Protein AF-A0A7J6VT17-F1 (afdb_monomer)

pLDDT: mean 93.06, std 7.63, range [43.72, 98.69]

Foldseek 3Di:
DCVPPVDDDDLVNLLVVLLVCLLVVVLVVSVVSCVVDPDHHDLSSLVSSLVSCLVNLVLVSNVVSLVVNCVRPVLDLVSLVSNLSSCVSVVVNVVSVVSVVSCVVVVRDDAFDKDWDADPNDIDIDTVVDQPGPCSVVVVVVVVVVVVVCVVVPDDDDPDD

InterPro domains:
  IPR002885 Pentatricopeptide repeat [PF12854] (6-37)
  IPR011990 Tetratricopeptide-like helical domain superfamily [G3DSA:1.25.40.10] (1-138)
  IPR046848 E motif [PF20431] (56-118)
  IPR046960 Pentatricopeptide repeat-containing protein At4g14850-like, plant [PTHR47926] (1-140)

Sequence (161 aa):
MRSEYGISPDVEHYACLVDNLARAGWLNEAYTLIKSMPMQPDDCVWVALLSGCQIHGNVPLAEVAARHLVELKPQHSGYHVLLSNIYTDASRQKDAAHVRTVMKDMGVKKFPGYSWIEVNGEFHTFLTADKTHEQRQVIYFTLDGLTKRLLTEGYAPSLAS

Radius of gyration: 20.3 Å; Cα contacts (8 Å, |Δi|>4): 165; chains: 1; bounding box: 48×39×48 Å

Structure (mmCIF, N/CA/C/O backbone):
data_AF-A0A7J6VT17-F1
#
_entry.id   AF-A0A7J6VT17-F1
#
loop_
_atom_site.group_PDB
_atom_site.id
_atom_site.type_symbol
_atom_site.label_atom_id
_atom_site.label_alt_id
_atom_site.label_comp_id
_atom_site.label_asym_id
_atom_site.label_entity_id
_atom_site.label_seq_id
_atom_site.pdbx_PDB_ins_code
_atom_site.Cartn_x
_atom_site.Cartn_y
_atom_site.Cartn_z
_atom_site.occupancy
_atom_site.B_iso_or_equiv
_atom_site.auth_seq_id
_atom_site.auth_comp_id
_atom_site.auth_asym_id
_atom_site.auth_atom_id
_atom_site.pdbx_PDB_model_num
ATOM 1 N N . MET A 1 1 ? -25.265 10.544 4.283 1.00 65.69 1 MET A N 1
ATOM 2 C CA . MET A 1 1 ? -25.561 9.182 3.763 1.00 65.69 1 MET A CA 1
ATOM 3 C C . MET A 1 1 ? -26.819 8.577 4.368 1.00 65.69 1 MET A C 1
ATOM 5 O O . MET A 1 1 ? -27.828 8.572 3.679 1.00 65.69 1 MET A O 1
ATOM 9 N N . ARG A 1 2 ? -26.829 8.142 5.635 1.00 82.19 2 ARG A N 1
ATOM 10 C CA . ARG A 1 2 ? -28.005 7.453 6.201 1.00 82.19 2 ARG A CA 1
ATOM 11 C C . ARG A 1 2 ? -29.202 8.366 6.480 1.00 82.19 2 ARG A C 1
ATOM 13 O O . ARG A 1 2 ? -30.318 8.022 6.123 1.00 82.19 2 ARG A O 1
ATOM 20 N N . SER A 1 3 ? -28.970 9.526 7.091 1.00 79.94 3 SER A N 1
ATOM 21 C CA . SER A 1 3 ? -30.024 10.496 7.432 1.00 79.94 3 SER A CA 1
ATOM 22 C C . SER A 1 3 ? -30.566 11.259 6.223 1.00 79.94 3 SER A C 1
ATOM 24 O O . SER A 1 3 ? -31.741 11.594 6.191 1.00 79.94 3 SER A O 1
ATOM 26 N N . GLU A 1 4 ? -29.705 11.538 5.246 1.00 85.69 4 GLU A N 1
ATOM 27 C CA . GLU A 1 4 ? -30.012 12.430 4.120 1.00 85.69 4 GLU A CA 1
ATOM 28 C C . GLU A 1 4 ? -30.415 11.674 2.844 1.00 85.69 4 GLU A C 1
ATOM 30 O O . GLU A 1 4 ? -31.309 12.110 2.131 1.00 85.69 4 GLU A O 1
ATOM 35 N N . TYR A 1 5 ? -29.805 10.511 2.584 1.00 86.94 5 TYR A N 1
ATOM 36 C CA . TYR A 1 5 ? -30.043 9.717 1.369 1.00 86.94 5 TYR A CA 1
ATOM 37 C C . TYR A 1 5 ? -30.658 8.339 1.659 1.00 86.94 5 TYR A C 1
ATOM 39 O O . TYR A 1 5 ? -30.909 7.578 0.733 1.00 86.94 5 TYR A O 1
ATOM 47 N N . GLY A 1 6 ? -30.863 7.970 2.931 1.00 88.69 6 GLY A N 1
ATOM 48 C CA . GLY A 1 6 ? -31.357 6.640 3.316 1.00 88.69 6 GLY A CA 1
ATOM 49 C C . GLY A 1 6 ? -30.363 5.492 3.082 1.00 88.69 6 GLY A C 1
ATOM 50 O O . GLY A 1 6 ? -30.700 4.335 3.322 1.00 88.69 6 GLY A O 1
ATOM 51 N N . ILE A 1 7 ? -29.134 5.791 2.646 1.00 87.31 7 ILE A N 1
ATOM 52 C CA . ILE A 1 7 ? -28.109 4.793 2.320 1.00 87.31 7 ILE A CA 1
ATOM 53 C C . ILE A 1 7 ? -27.300 4.484 3.578 1.00 87.31 7 ILE A C 1
ATOM 55 O O . ILE A 1 7 ? -26.673 5.373 4.164 1.00 87.31 7 ILE A O 1
ATOM 59 N N . SER A 1 8 ? -27.315 3.220 3.996 1.00 90.69 8 SER A N 1
ATOM 60 C CA . SER A 1 8 ? -26.445 2.743 5.073 1.00 90.69 8 SER A CA 1
ATOM 61 C C . SER A 1 8 ? -25.054 2.470 4.493 1.00 90.69 8 SER A C 1
ATOM 63 O O . SER A 1 8 ? -24.976 1.681 3.555 1.00 90.69 8 SER A O 1
ATOM 65 N N . PRO A 1 9 ? -23.984 3.111 5.001 1.00 92.88 9 PRO A N 1
ATOM 66 C CA . PRO A 1 9 ? -22.634 2.865 4.503 1.00 92.88 9 PRO A CA 1
ATOM 67 C C . PRO A 1 9 ? -22.232 1.399 4.693 1.00 92.88 9 PRO A C 1
ATOM 69 O O . PRO A 1 9 ? -22.420 0.843 5.777 1.00 92.88 9 PRO A O 1
ATOM 72 N N . ASP A 1 10 ? -21.680 0.802 3.644 1.00 94.50 10 ASP A N 1
ATOM 73 C CA . ASP A 1 10 ? -21.043 -0.519 3.646 1.00 94.50 10 ASP A CA 1
ATOM 74 C C . ASP A 1 10 ? -19.513 -0.390 3.764 1.00 94.50 10 ASP A C 1
ATOM 76 O O . ASP A 1 10 ? -18.976 0.709 3.947 1.00 94.50 10 ASP A O 1
ATOM 80 N N . VAL A 1 11 ? -18.810 -1.522 3.696 1.00 96.69 11 VAL A N 1
ATOM 81 C CA . VAL A 1 11 ? -17.353 -1.566 3.859 1.00 96.69 11 VAL A CA 1
ATOM 82 C C . VAL A 1 11 ? -16.634 -0.776 2.763 1.00 96.69 11 VAL A C 1
ATOM 84 O O . VAL A 1 11 ? -15.664 -0.081 3.060 1.00 96.69 11 VAL A O 1
ATOM 87 N N . GLU A 1 12 ? -17.150 -0.776 1.535 1.00 95.69 12 GLU A N 1
ATOM 88 C CA . GLU A 1 12 ? -16.595 -0.053 0.395 1.00 95.69 12 GLU A CA 1
ATOM 89 C C . GLU A 1 12 ? -16.696 1.468 0.583 1.00 95.69 12 GLU A C 1
ATOM 91 O O . GLU A 1 12 ? -15.736 2.200 0.316 1.00 95.69 12 GLU A O 1
ATOM 96 N N . HIS A 1 13 ? -17.820 1.959 1.117 1.00 95.94 13 HIS A N 1
ATOM 97 C CA . HIS A 1 13 ? -17.970 3.373 1.473 1.00 95.94 13 HIS A CA 1
ATOM 98 C C . HIS A 1 13 ? -16.952 3.798 2.543 1.00 95.94 13 HIS A C 1
ATOM 100 O O . HIS A 1 13 ? -16.351 4.872 2.435 1.00 95.94 13 HIS A O 1
ATOM 106 N N . TYR A 1 14 ? -16.730 2.963 3.563 1.00 97.69 14 TYR A N 1
ATOM 107 C CA . TYR A 1 14 ? -15.724 3.232 4.592 1.00 97.69 14 TYR A CA 1
ATOM 108 C C . TYR A 1 14 ? -14.300 3.172 4.038 1.00 97.69 14 TYR A C 1
ATOM 110 O O . TYR A 1 14 ? -13.517 4.072 4.334 1.00 97.69 14 TYR A O 1
ATOM 118 N N . ALA A 1 15 ? -13.968 2.181 3.207 1.00 98.00 15 ALA A N 1
ATOM 119 C CA . ALA A 1 15 ? -12.656 2.069 2.572 1.00 98.00 15 ALA A CA 1
ATOM 120 C C . ALA A 1 15 ? -12.318 3.331 1.767 1.00 98.00 15 ALA A C 1
ATOM 122 O O . ALA A 1 15 ? -11.227 3.881 1.910 1.00 98.00 15 ALA A O 1
ATOM 123 N N . CYS A 1 16 ? -13.284 3.852 1.004 1.00 97.62 16 CYS A N 1
ATOM 124 C CA . CYS A 1 16 ? -13.130 5.099 0.259 1.00 97.62 16 CYS A CA 1
ATOM 125 C C . CYS A 1 16 ? -12.881 6.305 1.184 1.00 97.62 16 CYS A C 1
ATOM 127 O O . CYS A 1 16 ? -11.973 7.101 0.942 1.00 97.62 16 CYS A O 1
ATOM 129 N N . LEU A 1 17 ? -13.646 6.449 2.270 1.00 97.62 17 LEU A N 1
ATOM 130 C CA . LEU A 1 17 ? -13.458 7.555 3.217 1.00 97.62 17 LEU A CA 1
ATOM 131 C C . LEU A 1 17 ? -12.118 7.471 3.959 1.00 97.62 17 LEU A C 1
ATOM 133 O O . LEU A 1 17 ? -11.452 8.491 4.137 1.00 97.62 17 LEU A O 1
ATOM 137 N N . VAL A 1 18 ? -11.711 6.268 4.363 1.00 98.62 18 VAL A N 1
ATOM 138 C CA . VAL A 1 18 ? -10.410 6.016 4.993 1.00 98.62 18 VAL A CA 1
ATOM 139 C C . VAL A 1 18 ? -9.276 6.359 4.033 1.00 98.62 18 VAL A C 1
ATOM 141 O O . VAL A 1 18 ? -8.356 7.058 4.447 1.00 98.62 18 VAL A O 1
ATOM 144 N N . ASP A 1 19 ? -9.353 5.945 2.764 1.00 98.44 19 ASP A N 1
ATOM 145 C CA . ASP A 1 19 ? -8.352 6.287 1.744 1.00 98.44 19 ASP A CA 1
ATOM 146 C C . ASP A 1 19 ? -8.224 7.804 1.565 1.00 98.44 19 ASP A C 1
ATOM 148 O O . ASP A 1 19 ? -7.121 8.346 1.639 1.00 98.44 19 ASP A O 1
ATOM 152 N N . ASN A 1 20 ? -9.347 8.519 1.444 1.00 98.31 20 ASN A N 1
ATOM 153 C CA . ASN A 1 20 ? -9.343 9.978 1.319 1.00 98.31 20 ASN A CA 1
ATOM 154 C C . ASN A 1 20 ? -8.681 10.663 2.526 1.00 98.31 20 ASN A C 1
ATOM 156 O O . ASN A 1 20 ? -7.791 11.497 2.350 1.00 98.31 20 ASN A O 1
ATOM 160 N N . LEU A 1 21 ? -9.080 10.296 3.749 1.00 98.62 21 LEU A N 1
ATOM 161 C CA . LEU A 1 21 ? -8.507 10.854 4.979 1.00 98.62 21 LEU A CA 1
ATOM 162 C C . LEU A 1 21 ? -7.012 10.540 5.098 1.00 98.62 21 LEU A C 1
ATOM 164 O O . LEU A 1 21 ? -6.206 11.426 5.384 1.00 98.62 21 LEU A O 1
ATOM 168 N N . ALA A 1 22 ? -6.629 9.288 4.846 1.00 98.44 22 ALA A N 1
ATOM 169 C CA . ALA A 1 22 ? -5.255 8.839 4.986 1.00 98.44 22 ALA A CA 1
ATOM 170 C C . ALA A 1 22 ? -4.333 9.516 3.961 1.00 98.44 22 ALA A C 1
ATOM 172 O O . ALA A 1 22 ? -3.252 9.985 4.319 1.00 98.44 22 ALA A O 1
ATOM 173 N N . ARG A 1 23 ? -4.782 9.660 2.708 1.00 97.50 23 ARG A N 1
ATOM 174 C CA . ARG A 1 23 ? -4.055 10.395 1.661 1.00 97.50 23 ARG A CA 1
ATOM 175 C C . ARG A 1 23 ? -3.946 11.887 1.970 1.00 97.50 23 ARG A C 1
ATOM 177 O O . ARG A 1 23 ? -2.898 12.470 1.701 1.00 97.50 23 ARG A O 1
ATOM 184 N N . ALA A 1 24 ? -4.962 12.483 2.596 1.00 97.94 24 ALA A N 1
ATOM 185 C CA . ALA A 1 24 ? -4.932 13.869 3.072 1.00 97.94 24 ALA A CA 1
ATOM 186 C C . ALA A 1 24 ? -4.037 14.091 4.313 1.00 97.94 24 ALA A C 1
ATOM 188 O O . ALA A 1 24 ? -3.840 15.232 4.726 1.00 97.94 24 ALA A O 1
ATOM 189 N N . GLY A 1 25 ? -3.486 13.027 4.909 1.00 97.56 25 GLY A N 1
ATOM 190 C CA . GLY A 1 25 ? -2.624 13.094 6.096 1.00 97.56 25 GLY A CA 1
ATOM 191 C C . GLY A 1 25 ? -3.378 13.062 7.424 1.00 97.56 25 GLY A C 1
ATOM 192 O O . GLY A 1 25 ? -2.762 13.129 8.486 1.00 97.56 25 GLY A O 1
ATOM 193 N N . TRP A 1 26 ? -4.701 12.905 7.390 1.00 98.56 26 TRP A N 1
ATOM 194 C CA . TRP A 1 26 ? -5.571 12.844 8.567 1.00 98.56 26 TRP A CA 1
ATOM 195 C C . TRP A 1 26 ? -5.630 11.405 9.088 1.00 98.56 26 TRP A C 1
ATOM 197 O O . TRP A 1 26 ? -6.665 10.737 9.099 1.00 98.56 26 TRP A O 1
ATOM 207 N N . LEU A 1 27 ? -4.456 10.875 9.439 1.00 98.50 27 LEU A N 1
ATOM 208 C CA . LEU A 1 27 ? -4.265 9.460 9.760 1.00 98.50 27 LEU A CA 1
ATOM 209 C C . LEU A 1 27 ? -4.979 9.035 11.049 1.00 98.50 27 LEU A C 1
ATOM 211 O O . LEU A 1 27 ? -5.474 7.911 11.144 1.00 98.50 27 LEU A O 1
ATOM 215 N N . ASN A 1 28 ? -5.057 9.923 12.041 1.00 98.19 28 ASN A N 1
ATOM 216 C CA . ASN A 1 28 ? -5.744 9.632 13.300 1.00 98.19 28 ASN A CA 1
ATOM 217 C C . ASN A 1 28 ? -7.262 9.589 13.107 1.00 98.19 28 ASN A C 1
ATOM 219 O O . ASN A 1 28 ? -7.943 8.748 13.697 1.00 98.19 28 ASN A O 1
ATOM 223 N N . GLU A 1 29 ? -7.787 10.469 12.263 1.00 98.56 29 GLU A N 1
ATOM 224 C CA . GLU A 1 29 ? -9.182 10.528 11.849 1.00 98.56 29 GLU A CA 1
ATOM 225 C C . GLU A 1 29 ? -9.534 9.290 11.028 1.00 98.56 29 GLU A C 1
ATOM 227 O O . GLU A 1 29 ? -10.530 8.635 11.330 1.00 98.56 29 GLU A O 1
ATOM 232 N N . ALA A 1 30 ? -8.679 8.907 10.073 1.00 98.69 30 ALA A N 1
ATOM 233 C CA . ALA A 1 30 ? -8.818 7.671 9.309 1.00 98.69 30 ALA A CA 1
ATOM 234 C C . ALA A 1 30 ? -8.881 6.451 10.244 1.00 98.69 30 ALA A C 1
ATOM 236 O O . ALA A 1 30 ? -9.820 5.663 10.178 1.00 98.69 30 ALA A O 1
ATOM 237 N N . TYR A 1 31 ? -7.948 6.327 11.192 1.00 98.50 31 TYR A N 1
ATOM 238 C CA . TYR A 1 31 ? -7.956 5.225 12.157 1.00 98.50 31 TYR A CA 1
ATOM 239 C C . TYR A 1 31 ? -9.163 5.260 13.107 1.00 98.50 31 TYR A C 1
ATOM 241 O O . TYR A 1 31 ? -9.715 4.222 13.474 1.00 98.50 31 TYR A O 1
ATOM 249 N N . THR A 1 32 ? -9.612 6.449 13.508 1.00 98.50 32 THR A N 1
ATOM 250 C CA . THR A 1 32 ? -10.822 6.607 14.326 1.00 98.50 32 THR A CA 1
ATOM 251 C C . THR A 1 32 ? -12.068 6.183 13.557 1.00 98.50 32 THR A C 1
ATOM 253 O O . THR A 1 32 ? -12.915 5.495 14.126 1.00 98.50 32 THR A O 1
ATOM 256 N N . LEU A 1 33 ? -12.143 6.508 12.264 1.00 98.25 33 LEU A N 1
ATOM 257 C CA . LEU A 1 33 ? -13.219 6.072 11.387 1.00 98.25 33 LEU A CA 1
ATOM 258 C C . LEU A 1 33 ? -13.273 4.542 11.305 1.00 98.25 33 LEU A C 1
ATOM 260 O O . LEU A 1 33 ? -14.345 3.980 11.519 1.00 98.25 33 LEU A O 1
ATOM 264 N N . ILE A 1 34 ? -12.127 3.875 11.123 1.00 98.25 34 ILE A N 1
ATOM 265 C CA . ILE A 1 34 ? -12.035 2.403 11.126 1.00 98.25 34 ILE A CA 1
ATOM 266 C C . ILE A 1 34 ? -12.586 1.815 12.429 1.00 98.25 34 ILE A C 1
ATOM 268 O O . ILE A 1 34 ? -13.423 0.919 12.404 1.00 98.25 34 ILE A O 1
ATOM 272 N N . LYS A 1 35 ? -12.173 2.352 13.585 1.00 97.88 35 LYS A N 1
ATOM 273 C CA . LYS A 1 35 ? -12.662 1.890 14.898 1.00 97.88 35 LYS A CA 1
ATOM 274 C C . LYS A 1 35 ? -14.159 2.128 15.117 1.00 97.88 35 LYS A C 1
ATOM 276 O O . LYS A 1 35 ? -14.750 1.483 15.976 1.00 97.88 35 LYS A O 1
ATOM 281 N N . SER A 1 36 ? -14.752 3.075 14.392 1.00 96.88 36 SER A N 1
ATOM 282 C CA . SER A 1 36 ? -16.181 3.397 14.473 1.00 96.88 36 SER A CA 1
ATOM 283 C C . SER A 1 36 ? -17.052 2.584 13.512 1.00 96.88 36 SER A C 1
ATOM 285 O O . SER A 1 36 ? -18.275 2.737 13.531 1.00 96.88 36 SER A O 1
ATOM 287 N N . MET A 1 37 ? -16.448 1.748 12.659 1.00 97.00 37 MET A N 1
ATOM 288 C CA . MET A 1 37 ? -17.186 0.953 11.683 1.00 97.00 37 MET A CA 1
ATOM 289 C C . MET A 1 37 ? -18.167 0.000 12.385 1.00 97.00 37 MET A C 1
ATOM 291 O O . MET A 1 37 ? -17.780 -0.707 13.316 1.00 97.00 37 MET A O 1
ATOM 295 N N . PRO A 1 38 ? -19.437 -0.059 11.942 1.00 95.56 38 PRO A N 1
ATOM 296 C CA . PRO A 1 38 ? -20.430 -0.968 12.514 1.00 95.56 38 PRO A CA 1
ATOM 297 C C . PRO A 1 38 ? -20.258 -2.423 12.044 1.00 95.56 38 PRO A C 1
ATOM 299 O O . PRO A 1 38 ? -20.981 -3.305 12.503 1.00 95.56 38 PRO A O 1
ATOM 302 N N . MET A 1 39 ? -19.327 -2.673 11.122 1.00 95.38 39 MET A N 1
ATOM 303 C CA . MET A 1 39 ? -18.936 -3.982 10.603 1.00 95.38 39 MET A CA 1
ATOM 304 C C . MET A 1 39 ? -17.425 -4.183 10.745 1.00 95.38 39 MET A C 1
ATOM 306 O O . MET A 1 39 ? -16.678 -3.230 10.965 1.00 95.38 39 MET A O 1
ATOM 310 N N . GLN A 1 40 ? -16.969 -5.426 10.589 1.00 95.81 40 GLN A N 1
ATOM 311 C CA . GLN A 1 40 ? -15.544 -5.733 10.591 1.00 95.81 40 GLN A CA 1
ATOM 312 C C . GLN A 1 40 ? -14.853 -5.076 9.379 1.00 95.81 40 GLN A C 1
ATOM 314 O O . GLN A 1 40 ? -15.311 -5.288 8.254 1.00 95.81 40 GLN A O 1
ATOM 319 N N . PRO A 1 41 ? -13.768 -4.304 9.578 1.00 97.44 41 PRO A N 1
ATOM 320 C CA . PRO A 1 41 ? -12.993 -3.756 8.471 1.00 97.44 41 PRO A CA 1
ATOM 321 C C . PRO A 1 41 ? -12.299 -4.875 7.691 1.00 97.44 41 PRO A C 1
ATOM 323 O O . PRO A 1 41 ? -11.713 -5.781 8.294 1.00 97.44 41 PRO A O 1
ATOM 326 N N . ASP A 1 42 ? -12.350 -4.798 6.365 1.00 96.62 42 ASP A N 1
ATOM 327 C CA . ASP A 1 42 ? -11.677 -5.736 5.472 1.00 96.62 42 ASP A CA 1
ATOM 328 C C . ASP A 1 42 ? -10.235 -5.300 5.158 1.00 96.62 42 ASP A C 1
ATOM 330 O O . ASP A 1 42 ? -9.705 -4.324 5.701 1.00 96.62 42 ASP A O 1
ATOM 334 N N . ASP A 1 43 ? -9.566 -6.046 4.281 1.00 97.00 43 ASP A N 1
ATOM 335 C CA . ASP A 1 43 ? -8.209 -5.717 3.873 1.00 97.00 43 ASP A CA 1
ATOM 336 C C . ASP A 1 43 ? -8.112 -4.405 3.090 1.00 97.00 43 ASP A C 1
ATOM 338 O O . ASP A 1 43 ? -7.113 -3.703 3.238 1.00 97.00 43 ASP A O 1
ATOM 342 N N . CYS A 1 44 ? -9.126 -4.032 2.307 1.00 97.06 44 CYS A N 1
ATOM 343 C CA . CYS A 1 44 ? -9.128 -2.773 1.565 1.00 97.06 44 CYS A CA 1
ATOM 344 C C . CYS A 1 44 ? -9.041 -1.568 2.509 1.00 97.06 44 CYS A C 1
ATOM 346 O O . CYS A 1 44 ? -8.230 -0.666 2.282 1.00 97.06 44 CYS A O 1
ATOM 348 N N . VAL A 1 45 ? -9.798 -1.586 3.607 1.00 98.44 45 VAL A N 1
ATOM 349 C CA . VAL A 1 45 ? -9.768 -0.529 4.628 1.00 98.44 45 VAL A CA 1
ATOM 350 C C . VAL A 1 45 ? -8.383 -0.402 5.277 1.00 98.44 45 VAL A C 1
ATOM 352 O O . VAL A 1 45 ? -7.848 0.702 5.413 1.00 98.44 45 VAL A O 1
ATOM 355 N N . TRP A 1 46 ? -7.764 -1.522 5.662 1.00 98.44 46 TRP A N 1
ATOM 356 C CA . TRP A 1 46 ? -6.443 -1.496 6.298 1.00 98.44 46 TRP A CA 1
ATOM 357 C C . TRP A 1 46 ? -5.312 -1.153 5.320 1.00 98.44 46 TRP A C 1
ATOM 359 O O . TRP A 1 46 ? -4.375 -0.452 5.705 1.00 98.44 46 TRP A O 1
ATOM 369 N N . VAL A 1 47 ? -5.399 -1.587 4.055 1.00 98.06 47 VAL A N 1
ATOM 370 C CA . VAL A 1 47 ? -4.456 -1.193 2.992 1.00 98.06 47 VAL A CA 1
ATOM 371 C C . VAL A 1 47 ? -4.521 0.310 2.739 1.00 98.06 47 VAL A C 1
ATOM 373 O O . VAL A 1 47 ? -3.467 0.931 2.581 1.00 98.06 47 VAL A O 1
ATOM 376 N N . ALA A 1 48 ? -5.717 0.905 2.738 1.00 98.25 48 ALA A N 1
ATOM 377 C CA . ALA A 1 48 ? -5.889 2.347 2.578 1.00 98.25 48 ALA A CA 1
ATOM 378 C C . ALA A 1 48 ? -5.160 3.128 3.686 1.00 98.25 48 ALA A C 1
ATOM 380 O O . ALA A 1 48 ? -4.365 4.028 3.399 1.00 98.25 48 ALA A O 1
ATOM 381 N N . LEU A 1 49 ? -5.335 2.723 4.952 1.00 98.62 49 LEU A N 1
ATOM 382 C CA . LEU A 1 49 ? -4.613 3.336 6.070 1.00 98.62 49 LEU A CA 1
ATOM 383 C C . LEU A 1 49 ? -3.095 3.138 5.950 1.00 98.62 49 LEU A C 1
ATOM 385 O O . LEU A 1 49 ? -2.344 4.104 6.069 1.00 98.62 49 LEU A O 1
ATOM 389 N N . LEU A 1 50 ? -2.642 1.907 5.683 1.00 98.25 50 LEU A N 1
ATOM 390 C CA . LEU A 1 50 ? -1.219 1.576 5.569 1.00 98.25 50 LEU A CA 1
ATOM 391 C C . LEU A 1 50 ? -0.530 2.381 4.454 1.00 98.25 50 LEU A C 1
ATOM 393 O O . LEU A 1 50 ? 0.579 2.878 4.644 1.00 98.25 50 LEU A O 1
ATOM 397 N N . SER A 1 51 ? -1.206 2.554 3.317 1.00 97.44 51 SER A N 1
ATOM 398 C CA . SER A 1 51 ? -0.708 3.341 2.183 1.00 97.44 51 SER A CA 1
ATOM 399 C C . SER A 1 51 ? -0.588 4.825 2.537 1.00 97.44 51 SER A C 1
ATOM 401 O O . SER A 1 51 ? 0.427 5.450 2.239 1.00 97.44 51 SER A O 1
ATOM 403 N N . GLY A 1 52 ? -1.573 5.392 3.242 1.00 97.75 52 GLY A N 1
ATOM 404 C CA . GLY A 1 52 ? -1.464 6.754 3.770 1.00 97.75 52 GLY A CA 1
ATOM 405 C C . GLY A 1 52 ? -0.330 6.903 4.788 1.00 97.75 52 GLY A C 1
ATOM 406 O O . GLY A 1 52 ? 0.404 7.890 4.752 1.00 97.75 52 GLY A O 1
ATOM 407 N N . CYS A 1 53 ? -0.118 5.906 5.653 1.00 98.06 53 CYS A N 1
ATOM 408 C CA . CYS A 1 53 ? 1.019 5.901 6.573 1.00 98.06 53 CYS A CA 1
ATOM 409 C C . CYS A 1 53 ? 2.366 5.901 5.842 1.00 98.06 53 CYS A C 1
ATOM 411 O O . CYS A 1 53 ? 3.293 6.539 6.337 1.00 98.06 53 CYS A O 1
ATOM 413 N N . GLN A 1 54 ? 2.476 5.241 4.683 1.00 96.94 54 GLN A N 1
ATOM 414 C CA . GLN A 1 54 ? 3.674 5.325 3.845 1.00 96.94 54 GLN A CA 1
ATOM 415 C C . GLN A 1 54 ? 3.898 6.749 3.332 1.00 96.94 54 GLN A C 1
ATOM 417 O O . GLN A 1 54 ? 4.986 7.288 3.503 1.00 96.94 54 GLN A O 1
ATOM 422 N N . ILE A 1 55 ? 2.862 7.369 2.758 1.00 96.50 55 ILE A N 1
ATOM 423 C CA . ILE A 1 55 ? 2.941 8.725 2.188 1.00 96.50 55 ILE A CA 1
ATOM 424 C C . ILE A 1 55 ? 3.403 9.742 3.240 1.00 96.50 55 ILE A C 1
ATOM 426 O O . ILE A 1 55 ? 4.221 10.610 2.949 1.00 96.50 55 ILE A O 1
ATOM 430 N N . HIS A 1 56 ? 2.889 9.623 4.466 1.00 97.44 56 HIS A N 1
ATOM 431 C CA . HIS A 1 56 ? 3.114 10.596 5.541 1.00 97.44 56 HIS A CA 1
ATOM 432 C C . HIS A 1 56 ? 4.145 10.145 6.588 1.00 97.44 56 HIS A C 1
ATOM 434 O O . HIS A 1 56 ? 4.309 10.803 7.613 1.00 97.44 56 HIS A O 1
ATOM 440 N N . GLY A 1 57 ? 4.833 9.019 6.366 1.00 95.62 57 GLY A N 1
ATOM 441 C CA . GLY A 1 57 ? 5.917 8.532 7.229 1.00 95.62 57 GLY A CA 1
ATOM 442 C C . GLY A 1 57 ? 5.504 8.109 8.648 1.00 95.62 57 GLY A C 1
ATOM 443 O O . GLY A 1 57 ? 6.336 8.105 9.557 1.00 95.62 57 GLY A O 1
ATOM 444 N N . ASN A 1 58 ? 4.239 7.747 8.883 1.00 97.75 58 ASN A N 1
ATOM 445 C CA . ASN A 1 58 ? 3.756 7.352 10.213 1.00 97.75 58 ASN A CA 1
ATOM 446 C C . ASN A 1 58 ? 3.956 5.849 10.463 1.00 97.75 58 ASN A C 1
ATOM 448 O O . ASN A 1 58 ? 3.039 5.039 10.312 1.00 97.75 58 ASN A O 1
ATOM 452 N N . VAL A 1 59 ? 5.174 5.481 10.860 1.00 97.88 59 VAL A N 1
ATOM 453 C CA . VAL A 1 59 ? 5.552 4.076 11.083 1.00 97.88 59 VAL A CA 1
ATOM 454 C C . VAL A 1 59 ? 4.747 3.385 12.198 1.00 97.88 59 VAL A C 1
ATOM 456 O O . VAL A 1 59 ? 4.305 2.260 11.972 1.00 97.88 59 VAL A O 1
ATOM 459 N N . PRO A 1 60 ? 4.486 4.001 13.370 1.00 98.06 60 PRO A N 1
ATOM 460 C CA . PRO A 1 60 ? 3.714 3.336 14.423 1.00 98.06 60 PRO A CA 1
ATOM 461 C C . PRO A 1 60 ? 2.311 2.917 13.974 1.00 98.06 60 PRO A C 1
ATOM 463 O O . PRO A 1 60 ? 1.865 1.811 14.277 1.00 98.06 60 PRO A O 1
ATOM 466 N N . LEU A 1 61 ? 1.612 3.775 13.223 1.00 98.12 61 LEU A N 1
ATOM 467 C CA . LEU A 1 61 ? 0.278 3.442 12.728 1.00 98.12 61 LEU A CA 1
ATOM 468 C C . LEU A 1 61 ? 0.326 2.447 11.557 1.00 98.12 61 LEU A C 1
ATOM 470 O O . LEU A 1 61 ? -0.547 1.583 11.460 1.00 98.12 61 LEU A O 1
ATOM 474 N N . ALA A 1 62 ? 1.376 2.498 10.730 1.00 98.00 62 ALA A N 1
ATOM 475 C CA . ALA A 1 62 ? 1.630 1.477 9.716 1.00 98.00 62 ALA A CA 1
ATOM 476 C C . ALA A 1 62 ? 1.783 0.078 10.334 1.00 98.00 62 ALA A C 1
ATOM 478 O O . ALA A 1 62 ? 1.206 -0.881 9.829 1.00 98.00 62 ALA A O 1
ATOM 479 N N . GLU A 1 63 ? 2.513 -0.054 11.444 1.00 98.06 63 GLU A N 1
ATOM 480 C CA . GLU A 1 63 ? 2.686 -1.336 12.139 1.00 98.06 63 GLU A CA 1
ATOM 481 C C . GLU A 1 63 ? 1.354 -1.897 12.670 1.00 98.06 63 GLU A C 1
ATOM 483 O O . GLU A 1 63 ? 1.136 -3.110 12.634 1.00 98.06 63 GLU A O 1
ATOM 488 N N . VAL A 1 64 ? 0.439 -1.028 13.120 1.00 98.06 64 VAL A N 1
ATOM 489 C CA . VAL A 1 64 ? -0.921 -1.424 13.528 1.00 98.06 64 VAL A CA 1
ATOM 490 C C . VAL A 1 64 ? -1.713 -1.951 12.331 1.00 98.06 64 VAL A C 1
ATOM 492 O O . VAL A 1 64 ? -2.233 -3.065 12.389 1.00 98.06 64 VAL A O 1
ATOM 495 N N . ALA A 1 65 ? -1.769 -1.191 11.234 1.00 98.12 65 ALA A N 1
ATOM 496 C CA . ALA A 1 65 ? -2.507 -1.590 10.035 1.00 98.12 65 ALA A CA 1
ATOM 497 C C . ALA A 1 65 ? -1.948 -2.886 9.420 1.00 98.12 65 ALA A C 1
ATOM 499 O O . ALA A 1 65 ? -2.701 -3.792 9.063 1.00 98.12 65 ALA A O 1
ATOM 500 N N . ALA A 1 66 ? -0.621 -3.014 9.354 1.00 97.12 66 ALA A N 1
ATOM 501 C CA . ALA A 1 66 ? 0.036 -4.197 8.814 1.00 97.12 66 ALA A CA 1
ATOM 502 C C . ALA A 1 66 ? -0.235 -5.457 9.647 1.00 97.12 66 ALA A C 1
ATOM 504 O O . ALA A 1 66 ? -0.399 -6.532 9.075 1.00 97.12 66 ALA A O 1
ATOM 505 N N . ARG A 1 67 ? -0.335 -5.344 10.978 1.00 97.00 67 ARG A N 1
ATOM 506 C CA . ARG A 1 67 ? -0.677 -6.482 11.844 1.00 97.00 67 ARG A CA 1
ATOM 507 C C . ARG A 1 67 ? -2.047 -7.059 11.495 1.00 97.00 67 ARG A C 1
ATOM 509 O O . ARG A 1 67 ? -2.147 -8.261 11.272 1.00 97.00 67 ARG A O 1
ATOM 516 N N . HIS A 1 68 ? -3.057 -6.202 11.347 1.00 97.62 68 HIS A N 1
ATOM 517 C CA . HIS A 1 68 ? -4.392 -6.629 10.925 1.00 97.62 68 HIS A CA 1
ATOM 518 C C . HIS A 1 68 ? -4.382 -7.279 9.536 1.00 97.62 68 HIS A C 1
ATOM 520 O O . HIS A 1 68 ? -5.015 -8.310 9.328 1.00 97.62 68 HIS A O 1
ATOM 526 N N . LEU A 1 69 ? -3.617 -6.732 8.588 1.00 97.06 69 LEU A N 1
ATOM 527 C CA . LEU A 1 69 ? -3.488 -7.307 7.245 1.00 97.06 69 LEU A CA 1
ATOM 528 C C . LEU A 1 69 ? -2.834 -8.695 7.243 1.00 97.06 69 LEU A C 1
ATOM 530 O O . LEU A 1 69 ? -3.281 -9.585 6.518 1.00 97.06 69 LEU A O 1
ATOM 534 N N . VAL A 1 70 ? -1.791 -8.891 8.052 1.00 92.44 70 VAL A N 1
ATOM 535 C CA . VAL A 1 70 ? -1.115 -10.188 8.190 1.00 92.44 70 VAL A CA 1
ATOM 536 C C . VAL A 1 70 ? -2.011 -11.206 8.893 1.00 92.44 70 VAL A C 1
ATOM 538 O O . VAL A 1 70 ? -2.018 -12.365 8.491 1.00 92.44 70 VAL A O 1
ATOM 541 N N . GLU A 1 71 ? -2.799 -10.792 9.887 1.00 93.81 71 GLU A N 1
ATOM 542 C CA . GLU A 1 71 ? -3.811 -11.649 10.521 1.00 93.81 71 GLU A CA 1
ATOM 543 C C . GLU A 1 71 ? -4.909 -12.069 9.529 1.00 93.81 71 GLU A C 1
ATOM 545 O O . GLU A 1 71 ? -5.331 -13.224 9.536 1.00 93.81 71 GLU A O 1
ATOM 550 N N . LEU A 1 72 ? -5.340 -11.160 8.644 1.00 94.06 72 LEU A N 1
ATOM 551 C CA . LEU A 1 72 ? -6.382 -11.424 7.648 1.00 94.06 72 LEU A CA 1
ATOM 552 C C . LEU A 1 72 ? -5.903 -12.323 6.499 1.00 94.06 72 LEU A C 1
ATOM 554 O O . LEU A 1 72 ? -6.571 -13.300 6.159 1.00 94.06 72 LEU A O 1
ATOM 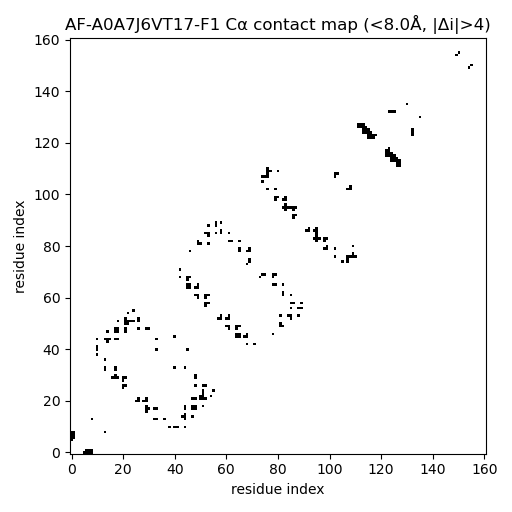558 N N . LYS A 1 73 ? -4.779 -11.985 5.850 1.00 93.38 73 LYS A N 1
ATOM 559 C CA . LYS A 1 73 ? -4.248 -12.731 4.691 1.00 93.38 73 LYS A CA 1
ATOM 560 C C . LYS A 1 73 ? -2.711 -12.778 4.744 1.00 93.38 73 LYS A C 1
ATOM 562 O O . LYS A 1 73 ? -2.042 -12.063 3.992 1.00 93.38 73 LYS A O 1
ATOM 567 N N . PRO A 1 74 ? -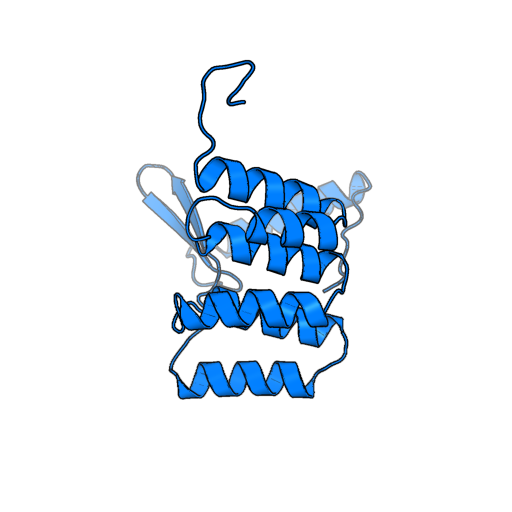2.114 -13.663 5.567 1.00 91.69 74 PRO A N 1
ATOM 568 C CA . PRO A 1 74 ? -0.663 -13.695 5.801 1.00 91.69 74 PRO A CA 1
ATOM 569 C C . PRO A 1 74 ? 0.161 -14.000 4.544 1.00 91.69 74 PRO A C 1
ATOM 571 O O . PRO A 1 74 ? 1.322 -13.610 4.454 1.00 91.69 74 PRO A O 1
ATOM 574 N N . GLN A 1 75 ? -0.439 -14.666 3.555 1.00 92.38 75 GLN A N 1
ATOM 575 C CA . GLN A 1 75 ? 0.217 -15.047 2.301 1.00 92.38 75 GLN A CA 1
ATOM 576 C C . GLN A 1 75 ? 0.211 -13.937 1.235 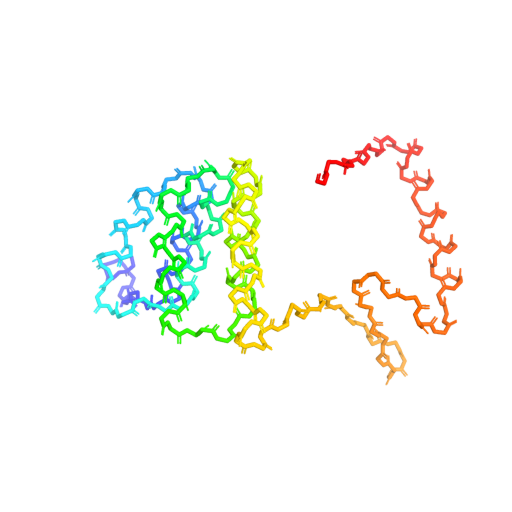1.00 92.38 75 GLN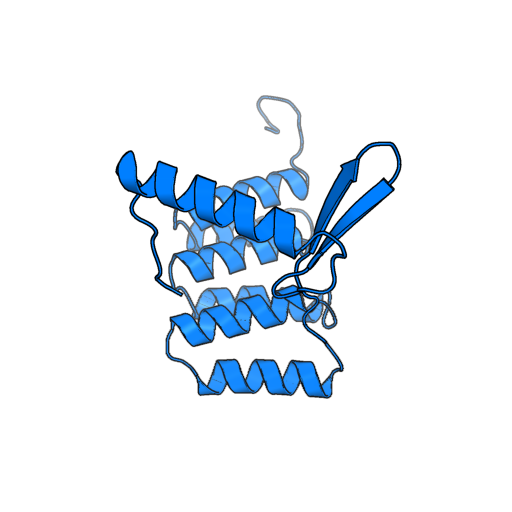 A C 1
ATOM 578 O O . GLN A 1 75 ? 0.799 -14.097 0.165 1.00 92.38 75 GLN A O 1
ATOM 583 N N . HIS A 1 76 ? -0.451 -12.804 1.490 1.00 92.56 76 HIS A N 1
ATOM 584 C CA . HIS A 1 76 ? -0.551 -11.733 0.509 1.00 92.56 76 HIS A CA 1
ATOM 585 C C . HIS A 1 76 ? 0.754 -10.926 0.438 1.00 92.56 76 HIS A C 1
ATOM 587 O O . HIS A 1 76 ? 1.069 -10.113 1.312 1.00 92.56 76 HIS A O 1
ATOM 593 N N . SER A 1 77 ? 1.523 -11.114 -0.639 1.00 91.88 77 SER A N 1
ATOM 594 C CA . SER A 1 77 ? 2.853 -10.508 -0.786 1.00 91.88 77 SER A CA 1
ATOM 595 C C . SER A 1 77 ? 2.845 -8.983 -0.725 1.00 91.88 77 SER A C 1
ATOM 597 O O . SER A 1 77 ? 3.805 -8.387 -0.243 1.00 91.88 77 SER A O 1
ATOM 599 N N . GLY A 1 78 ? 1.771 -8.347 -1.205 1.00 91.06 78 GLY A N 1
ATOM 600 C CA . GLY A 1 78 ? 1.661 -6.890 -1.250 1.00 91.06 78 GLY A CA 1
ATOM 601 C C . GLY A 1 78 ? 1.729 -6.232 0.130 1.00 91.06 78 GLY A C 1
ATOM 602 O O . GLY A 1 78 ? 2.329 -5.171 0.256 1.00 91.06 78 GLY A O 1
ATOM 603 N N . TYR A 1 79 ? 1.197 -6.878 1.173 1.00 94.31 79 TYR A N 1
ATOM 604 C CA . TYR A 1 79 ? 1.151 -6.288 2.517 1.00 94.31 79 TYR A CA 1
ATOM 605 C C . TYR A 1 79 ? 2.542 -6.236 3.148 1.00 94.31 79 TYR A C 1
ATOM 607 O O . TYR A 1 79 ? 2.958 -5.208 3.680 1.00 94.31 79 TYR A O 1
ATOM 615 N N . HIS A 1 80 ? 3.299 -7.327 3.006 1.00 94.81 80 HIS A N 1
ATOM 616 C CA . HIS A 1 80 ? 4.685 -7.404 3.467 1.00 94.81 80 HIS A CA 1
ATOM 617 C C . HIS A 1 80 ? 5.595 -6.455 2.693 1.00 94.81 80 HIS A C 1
ATOM 619 O O . HIS A 1 80 ? 6.429 -5.775 3.284 1.00 94.81 80 HIS A O 1
ATOM 625 N N . VAL A 1 81 ? 5.423 -6.373 1.369 1.00 93.50 81 VAL A N 1
ATOM 626 C CA . VAL A 1 81 ? 6.198 -5.445 0.536 1.00 93.50 81 VAL A CA 1
ATOM 627 C C . VAL A 1 81 ? 5.935 -4.000 0.955 1.00 93.50 81 VAL A C 1
ATOM 629 O O . VAL A 1 81 ? 6.892 -3.251 1.127 1.00 93.50 81 VAL A O 1
ATOM 632 N N . LEU A 1 82 ? 4.673 -3.622 1.178 1.00 94.25 82 LEU A N 1
ATOM 633 C CA . LEU A 1 82 ? 4.318 -2.272 1.610 1.00 94.25 82 LEU A CA 1
ATOM 634 C C . LEU A 1 82 ? 4.944 -1.927 2.972 1.00 94.25 82 LEU A C 1
ATOM 636 O O . LEU A 1 82 ? 5.596 -0.893 3.094 1.00 94.25 82 LEU A O 1
ATOM 640 N N . LEU A 1 83 ? 4.858 -2.823 3.962 1.00 95.94 83 LEU A N 1
ATOM 641 C CA . LEU A 1 83 ? 5.511 -2.624 5.262 1.00 95.94 83 LEU A CA 1
ATOM 642 C C . LEU A 1 83 ? 7.045 -2.541 5.147 1.00 95.94 83 LEU A C 1
ATOM 644 O O . LEU A 1 83 ? 7.674 -1.683 5.766 1.00 95.94 83 LEU A O 1
ATOM 648 N N . SER A 1 84 ? 7.668 -3.398 4.329 1.00 95.69 84 SER A N 1
ATOM 649 C CA . SER A 1 84 ? 9.116 -3.347 4.089 1.00 95.69 84 SER A CA 1
ATOM 650 C C . SER A 1 84 ? 9.550 -2.033 3.433 1.00 95.69 84 SER A C 1
ATOM 652 O O . SER A 1 84 ? 10.664 -1.574 3.703 1.00 95.69 84 SER A O 1
ATOM 654 N N . ASN A 1 85 ? 8.721 -1.449 2.565 1.00 94.38 85 ASN A N 1
ATOM 655 C CA . ASN A 1 85 ? 9.003 -0.158 1.943 1.00 94.38 85 ASN A CA 1
ATOM 656 C C . ASN A 1 85 ? 8.904 0.961 2.980 1.00 94.38 85 ASN A C 1
ATOM 658 O O . ASN A 1 85 ? 9.861 1.704 3.130 1.00 94.38 85 ASN A O 1
ATOM 662 N N . ILE A 1 86 ? 7.845 0.980 3.797 1.00 97.00 86 ILE A N 1
ATOM 663 C CA . ILE A 1 86 ? 7.685 1.944 4.901 1.00 97.00 86 ILE A CA 1
ATOM 664 C C . ILE A 1 86 ? 8.901 1.937 5.837 1.00 97.00 86 ILE A C 1
ATOM 666 O O . ILE A 1 86 ? 9.413 2.990 6.212 1.00 97.00 86 ILE A O 1
ATOM 670 N N . TYR A 1 87 ? 9.416 0.756 6.193 1.00 98.06 87 TYR A N 1
ATOM 671 C CA . TYR A 1 87 ? 10.645 0.670 6.983 1.00 98.06 87 TYR A CA 1
ATOM 672 C C . TYR A 1 87 ? 11.877 1.188 6.238 1.00 98.06 87 TYR A C 1
ATOM 674 O O . TYR A 1 87 ? 12.743 1.800 6.858 1.00 98.06 87 TYR A O 1
ATOM 682 N N . THR A 1 88 ? 11.975 0.955 4.931 1.00 96.00 88 THR A N 1
ATOM 683 C CA . THR A 1 88 ? 13.072 1.492 4.111 1.00 96.00 88 THR A CA 1
ATOM 684 C C . THR A 1 88 ? 13.026 3.018 4.071 1.00 96.00 88 THR A C 1
ATOM 686 O O . THR A 1 88 ? 14.041 3.647 4.367 1.00 96.00 88 THR A O 1
ATOM 689 N N . ASP A 1 89 ? 11.848 3.592 3.822 1.00 94.44 89 ASP A N 1
ATOM 690 C CA . ASP A 1 89 ? 11.598 5.037 3.774 1.00 94.44 89 ASP A CA 1
ATOM 691 C C . ASP A 1 89 ? 11.939 5.699 5.124 1.00 94.44 89 ASP A C 1
ATOM 693 O O . ASP A 1 89 ? 12.527 6.777 5.182 1.00 94.44 89 ASP A O 1
ATOM 697 N N . ALA A 1 90 ? 11.676 4.999 6.233 1.00 95.69 90 ALA A N 1
ATOM 698 C CA . ALA A 1 90 ? 12.035 5.423 7.586 1.00 95.69 90 ALA A CA 1
ATOM 699 C C . ALA A 1 90 ? 13.498 5.129 7.987 1.00 95.69 90 ALA A C 1
ATOM 701 O O . ALA A 1 90 ? 13.842 5.224 9.166 1.00 95.69 90 ALA A O 1
ATOM 702 N N . SER A 1 91 ? 14.367 4.724 7.052 1.00 96.31 91 SER A N 1
ATOM 703 C CA . SER A 1 91 ? 15.763 4.316 7.311 1.00 96.31 91 SER A CA 1
ATOM 704 C C . SER A 1 91 ? 15.924 3.148 8.307 1.00 96.31 91 SER A C 1
ATOM 706 O O . SER A 1 91 ? 17.012 2.884 8.823 1.00 96.31 91 SER A O 1
ATOM 708 N N . ARG A 1 92 ? 14.860 2.374 8.542 1.00 97.00 92 ARG A N 1
ATOM 709 C CA . ARG A 1 92 ? 14.814 1.182 9.404 1.00 97.00 92 ARG A CA 1
ATOM 710 C C . ARG A 1 92 ? 15.167 -0.080 8.611 1.00 97.00 92 ARG A C 1
ATOM 712 O O . ARG A 1 92 ? 14.408 -1.045 8.532 1.00 97.00 92 ARG A O 1
ATOM 719 N N . GLN A 1 93 ? 16.366 -0.101 8.026 1.00 95.88 93 GLN A N 1
ATOM 720 C CA . GLN A 1 93 ? 16.813 -1.182 7.131 1.00 95.88 93 GLN A CA 1
ATOM 721 C C . GLN A 1 93 ? 16.777 -2.583 7.770 1.00 95.88 93 GLN A C 1
ATOM 723 O O . GLN A 1 93 ? 16.501 -3.563 7.076 1.00 95.88 93 GLN A O 1
ATOM 728 N N . LYS A 1 94 ? 17.036 -2.685 9.084 1.00 97.94 94 LYS A N 1
ATOM 729 C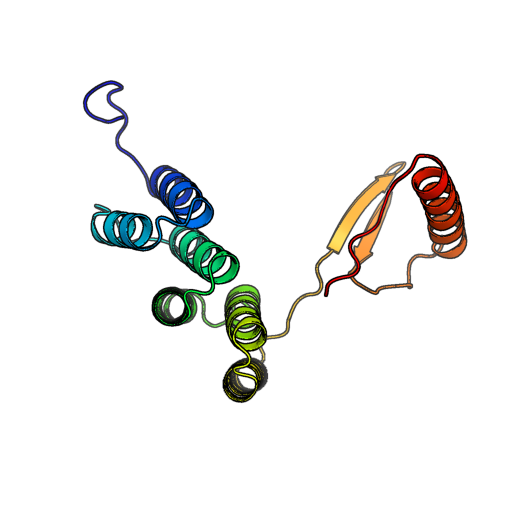 CA . LYS A 1 94 ? 16.969 -3.954 9.832 1.00 97.94 94 LYS A CA 1
ATOM 730 C C . LYS A 1 94 ? 15.549 -4.520 9.870 1.00 97.94 94 LYS A C 1
ATOM 732 O O . LYS A 1 94 ? 15.374 -5.714 9.645 1.00 97.94 94 LYS A O 1
ATOM 737 N N . ASP A 1 95 ? 14.552 -3.667 10.073 1.00 97.62 95 ASP A N 1
ATOM 738 C CA . ASP A 1 95 ? 13.147 -4.080 10.126 1.00 97.62 95 ASP A CA 1
ATOM 739 C C . ASP A 1 95 ? 12.637 -4.458 8.734 1.00 97.62 95 ASP A C 1
ATOM 741 O O . ASP A 1 95 ? 12.005 -5.498 8.557 1.00 97.62 95 ASP A O 1
ATOM 745 N N . ALA A 1 96 ? 13.027 -3.696 7.707 1.00 96.69 96 ALA A N 1
ATOM 746 C CA . ALA A 1 96 ? 12.771 -4.061 6.316 1.00 96.69 96 ALA A CA 1
ATOM 747 C C . ALA A 1 96 ? 13.382 -5.434 5.962 1.00 96.69 96 ALA A C 1
ATOM 749 O O . ALA A 1 96 ? 12.754 -6.255 5.292 1.00 96.69 96 ALA A O 1
ATOM 750 N N . ALA A 1 97 ? 14.608 -5.715 6.424 1.00 96.75 97 ALA A N 1
ATOM 751 C CA . ALA A 1 97 ? 15.249 -7.015 6.233 1.00 96.75 97 ALA A CA 1
ATOM 752 C C . ALA A 1 97 ? 14.516 -8.138 6.977 1.00 96.75 97 ALA A C 1
ATOM 754 O O . ALA A 1 97 ? 14.342 -9.215 6.411 1.00 96.75 97 ALA A O 1
ATOM 755 N N . HIS A 1 98 ? 14.037 -7.877 8.194 1.00 97.06 98 HIS A N 1
ATOM 756 C CA . HIS A 1 98 ? 13.246 -8.838 8.955 1.00 97.06 98 HIS A CA 1
ATOM 757 C C . HIS A 1 98 ? 11.953 -9.221 8.224 1.00 97.06 98 HIS A C 1
ATOM 759 O O . HIS A 1 98 ? 11.685 -10.410 8.062 1.00 97.06 98 HIS A O 1
ATOM 765 N N . VAL A 1 99 ? 11.210 -8.245 7.687 1.00 95.94 99 VAL A N 1
ATOM 766 C CA . VAL A 1 99 ? 9.999 -8.513 6.889 1.00 95.94 99 VAL A CA 1
ATOM 767 C C . VAL A 1 99 ? 10.316 -9.402 5.682 1.00 95.94 99 VAL A C 1
ATOM 769 O O . VAL A 1 99 ? 9.600 -10.366 5.416 1.00 95.94 99 VAL A O 1
ATOM 772 N N . ARG A 1 100 ? 11.427 -9.149 4.977 1.00 93.81 100 ARG A N 1
ATOM 773 C CA . ARG A 1 100 ? 11.857 -9.991 3.845 1.00 93.81 100 ARG A CA 1
ATOM 774 C C . ARG A 1 100 ? 12.214 -11.420 4.263 1.00 93.81 100 ARG A C 1
ATOM 776 O O . ARG A 1 100 ? 11.914 -12.351 3.517 1.00 93.81 100 ARG A O 1
ATOM 783 N N . THR A 1 101 ? 12.833 -11.604 5.428 1.00 95.81 101 THR A N 1
ATOM 784 C CA . THR A 1 101 ? 13.100 -12.939 5.987 1.00 95.81 101 THR A CA 1
ATOM 785 C C . THR A 1 101 ? 11.795 -13.664 6.298 1.00 95.81 101 THR A C 1
ATOM 787 O O . THR A 1 101 ? 11.608 -14.782 5.834 1.00 95.81 101 THR A O 1
ATOM 790 N N . VAL A 1 102 ? 10.850 -12.994 6.964 1.00 94.19 102 VAL A N 1
ATOM 791 C CA . VAL A 1 102 ? 9.522 -13.549 7.266 1.00 94.19 102 VAL A CA 1
ATOM 792 C C . VAL A 1 102 ? 8.794 -13.975 5.986 1.00 94.19 102 VAL A C 1
ATOM 794 O O . VAL A 1 102 ? 8.281 -15.090 5.914 1.00 94.19 102 VAL A O 1
ATOM 797 N N . MET A 1 103 ? 8.812 -13.149 4.933 1.00 94.50 103 MET A N 1
ATOM 798 C CA . MET A 1 103 ? 8.258 -13.528 3.625 1.00 94.50 103 MET A CA 1
ATOM 799 C C . MET A 1 103 ? 8.906 -14.801 3.070 1.00 94.50 103 MET A C 1
ATOM 801 O O . MET A 1 103 ? 8.200 -15.696 2.608 1.00 94.50 103 MET A O 1
ATOM 805 N N . LYS A 1 104 ? 10.241 -14.893 3.118 1.00 93.69 104 LYS A N 1
ATOM 806 C CA . LYS A 1 104 ? 10.988 -16.056 2.623 1.00 93.69 104 LYS A CA 1
ATOM 807 C C . LYS A 1 104 ? 10.622 -17.325 3.391 1.00 93.69 104 LYS A C 1
ATOM 809 O O . LYS A 1 104 ? 10.379 -18.349 2.756 1.00 93.69 104 LYS A O 1
ATOM 814 N N . ASP A 1 105 ? 10.551 -17.242 4.715 1.00 94.31 105 ASP A N 1
ATOM 815 C CA . ASP A 1 105 ? 10.244 -18.375 5.591 1.00 94.31 105 ASP A CA 1
ATOM 816 C C . ASP A 1 105 ? 8.804 -18.872 5.390 1.00 94.31 105 ASP A C 1
ATOM 818 O O . ASP A 1 105 ? 8.551 -20.074 5.427 1.00 94.31 105 ASP A O 1
ATOM 822 N N . MET A 1 106 ? 7.869 -17.967 5.083 1.00 92.12 106 MET A N 1
ATOM 823 C CA . MET A 1 106 ? 6.487 -18.314 4.724 1.00 92.12 106 MET A CA 1
ATOM 824 C C . MET A 1 106 ? 6.314 -18.761 3.262 1.00 92.12 106 MET A C 1
ATOM 826 O O . MET A 1 106 ? 5.217 -19.158 2.872 1.00 92.12 106 MET A O 1
ATOM 830 N N . GLY A 1 107 ? 7.361 -18.682 2.434 1.00 92.12 107 GLY A N 1
ATOM 831 C CA . GLY A 1 107 ? 7.281 -18.962 0.998 1.00 92.12 107 GLY A CA 1
ATOM 832 C C . GLY A 1 107 ? 6.559 -17.882 0.178 1.00 92.12 107 GLY A C 1
ATOM 833 O O . GLY A 1 107 ? 6.261 -18.103 -0.998 1.00 92.12 107 GLY A O 1
ATOM 834 N N . VAL A 1 108 ? 6.307 -16.707 0.761 1.00 92.06 108 VAL A N 1
ATOM 835 C CA . VAL A 1 108 ? 5.669 -15.566 0.098 1.00 92.06 108 VAL A CA 1
ATOM 836 C C . VAL A 1 108 ? 6.650 -14.936 -0.883 1.00 92.06 108 VAL A C 1
ATOM 838 O O . VAL A 1 108 ? 7.695 -14.402 -0.506 1.00 92.06 108 VAL A O 1
ATOM 841 N N . LYS A 1 109 ? 6.294 -14.945 -2.168 1.00 85.94 109 LYS A N 1
ATOM 842 C CA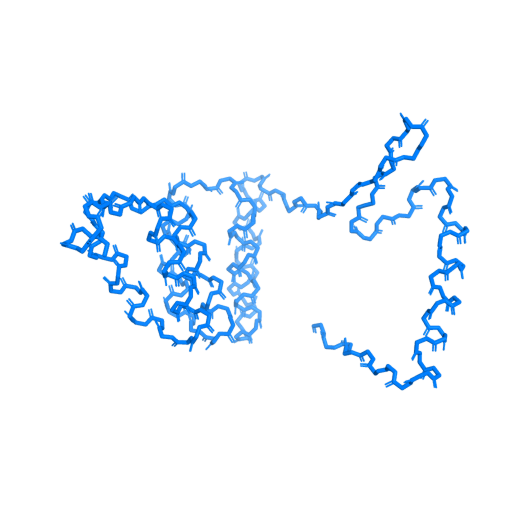 . LYS A 1 109 ? 7.078 -14.302 -3.227 1.00 85.94 109 LYS A CA 1
ATOM 843 C C . LYS A 1 109 ? 6.390 -13.022 -3.672 1.00 85.94 109 LYS A C 1
ATOM 845 O O . LYS A 1 109 ? 5.184 -13.010 -3.897 1.00 85.94 109 LYS A O 1
ATOM 850 N N . LYS A 1 110 ? 7.164 -11.945 -3.837 1.00 80.19 110 LYS A N 1
ATOM 851 C CA . LYS A 1 110 ? 6.676 -10.736 -4.507 1.00 80.19 110 LYS A CA 1
ATOM 852 C C . LYS A 1 110 ? 6.343 -11.098 -5.953 1.00 80.19 110 LYS A C 1
ATOM 854 O O . LYS A 1 110 ? 7.246 -11.441 -6.715 1.00 80.19 110 LYS A O 1
ATOM 859 N N . PHE A 1 111 ? 5.072 -10.994 -6.324 1.00 74.69 111 PHE A N 1
ATOM 860 C CA . PHE A 1 111 ? 4.694 -11.050 -7.728 1.00 74.69 111 PHE A CA 1
ATOM 861 C C . PHE A 1 111 ? 5.141 -9.756 -8.419 1.00 74.69 111 PHE A C 1
ATOM 863 O O . PHE A 1 111 ? 4.878 -8.667 -7.897 1.00 74.69 111 PHE A O 1
ATOM 870 N N . PRO A 1 112 ? 5.857 -9.840 -9.553 1.00 78.50 112 PRO A N 1
ATOM 871 C CA . PRO A 1 112 ? 6.125 -8.658 -10.355 1.00 78.50 112 PRO A CA 1
ATOM 872 C C . PRO A 1 112 ? 4.794 -8.072 -10.833 1.00 78.50 112 PRO A C 1
ATOM 874 O O . PRO A 1 112 ? 3.879 -8.808 -11.205 1.00 78.50 112 PRO A O 1
ATOM 877 N N . GLY A 1 113 ? 4.688 -6.742 -10.824 1.00 83.31 113 GLY A N 1
ATOM 878 C CA . GLY A 1 113 ? 3.570 -6.075 -11.479 1.00 83.31 113 GLY A CA 1
ATOM 879 C C . GLY A 1 113 ? 3.621 -6.369 -12.974 1.00 83.31 113 GLY A C 1
ATOM 880 O O . GLY A 1 113 ? 4.713 -6.390 -13.557 1.00 83.31 113 GLY A O 1
ATOM 881 N N . TYR A 1 114 ? 2.460 -6.600 -13.574 1.00 89.12 114 TYR A N 1
ATOM 882 C CA . TYR A 1 114 ? 2.330 -6.779 -15.009 1.00 89.12 114 TYR A CA 1
ATOM 883 C C . TYR A 1 114 ? 1.144 -5.980 -15.535 1.00 89.12 114 TYR A C 1
ATOM 885 O O . TYR A 1 114 ? 0.145 -5.791 -14.842 1.00 89.12 114 TYR A O 1
ATOM 893 N N . SER A 1 115 ? 1.274 -5.504 -16.761 1.00 91.06 115 SER A N 1
ATOM 894 C CA . SER A 1 115 ? 0.168 -4.998 -17.561 1.00 91.06 115 SER A CA 1
ATOM 895 C C . SER A 1 115 ? 0.061 -5.835 -18.825 1.00 91.06 115 SER A C 1
ATOM 897 O O . SER A 1 115 ? 0.970 -6.596 -19.163 1.00 91.06 115 SER A O 1
ATOM 899 N N . TRP A 1 116 ? -1.059 -5.724 -19.521 1.00 93.06 116 TRP A N 1
ATOM 900 C CA . TRP A 1 116 ? -1.239 -6.375 -20.805 1.00 93.06 116 TRP A CA 1
ATOM 901 C C . TRP A 1 116 ? -2.111 -5.513 -21.710 1.00 93.06 116 TRP A C 1
ATOM 903 O O . TRP A 1 116 ? -2.897 -4.693 -21.230 1.00 93.06 116 TRP A O 1
ATOM 913 N N . ILE A 1 117 ? -1.946 -5.688 -23.016 1.00 93.38 117 ILE A N 1
ATOM 914 C CA . ILE A 1 117 ? -2.816 -5.108 -24.043 1.00 93.38 117 ILE A CA 1
ATOM 915 C C . ILE A 1 117 ? -3.233 -6.204 -25.019 1.00 93.38 117 ILE A C 1
ATOM 917 O O . ILE A 1 117 ? -2.521 -7.194 -25.174 1.00 93.38 117 ILE A O 1
ATOM 921 N N . GLU A 1 118 ? -4.361 -6.012 -25.690 1.00 95.69 118 GLU A N 1
ATOM 922 C CA . GLU A 1 118 ? -4.794 -6.873 -26.789 1.00 95.69 118 GLU A CA 1
ATOM 923 C C . GLU A 1 118 ? -4.599 -6.135 -28.115 1.00 95.69 118 GLU A C 1
ATOM 925 O O . GLU A 1 118 ? -5.065 -5.006 -28.284 1.00 95.69 118 GLU A O 1
ATOM 930 N N . VAL A 1 119 ? -3.902 -6.764 -29.059 1.00 92.38 119 VAL A N 1
ATOM 931 C CA . VAL A 1 119 ? -3.695 -6.237 -30.409 1.00 92.38 119 VAL A CA 1
ATOM 932 C C . VAL A 1 119 ? -4.037 -7.337 -31.398 1.00 92.38 119 VAL A C 1
ATOM 934 O O . VAL A 1 119 ? -3.432 -8.400 -31.383 1.00 92.38 119 VAL A O 1
ATOM 937 N N . ASN A 1 120 ? -5.018 -7.088 -32.268 1.00 93.25 120 ASN A N 1
ATOM 938 C CA . ASN A 1 120 ? -5.457 -8.047 -33.291 1.00 93.25 120 ASN A CA 1
ATOM 939 C C . ASN A 1 120 ? -5.818 -9.444 -32.737 1.00 93.25 120 ASN A C 1
ATOM 941 O O . ASN A 1 120 ? -5.593 -10.448 -33.408 1.00 93.25 120 ASN A O 1
ATOM 945 N N . GLY A 1 121 ? -6.381 -9.513 -31.526 1.00 93.31 121 GLY A N 1
ATOM 946 C CA . GLY A 1 121 ? -6.743 -10.777 -30.873 1.00 93.31 121 GLY A CA 1
ATOM 947 C C . GLY A 1 121 ? -5.594 -11.481 -30.141 1.00 93.31 121 GLY A C 1
ATOM 948 O O . GLY A 1 121 ? -5.797 -12.575 -29.620 1.00 93.31 121 GLY A O 1
ATOM 949 N N . GLU A 1 122 ? -4.401 -10.881 -30.087 1.00 93.00 122 GLU A N 1
ATOM 950 C CA . GLU A 1 122 ? -3.248 -11.400 -29.350 1.00 93.00 122 GLU A CA 1
ATOM 951 C C . GLU A 1 122 ? -2.980 -10.570 -28.087 1.00 93.00 122 GLU A C 1
ATOM 953 O O . GLU A 1 122 ? -2.969 -9.336 -28.119 1.00 93.00 122 GLU A O 1
ATOM 958 N N . PHE A 1 123 ? -2.755 -11.253 -26.961 1.00 92.75 123 PHE A N 1
ATOM 959 C CA . PHE A 1 123 ? -2.407 -10.616 -25.693 1.00 92.75 123 PHE A CA 1
ATOM 960 C C . PHE A 1 123 ? -0.898 -10.408 -25.580 1.00 92.75 123 PHE A C 1
ATOM 962 O O . PHE A 1 123 ? -0.120 -11.361 -25.552 1.00 92.75 123 PHE A O 1
ATOM 969 N N . HIS A 1 124 ? -0.497 -9.155 -25.403 1.00 91.62 124 HIS A N 1
ATOM 970 C CA . HIS A 1 124 ? 0.880 -8.756 -25.156 1.00 91.62 124 HIS A CA 1
ATOM 971 C C . HIS A 1 124 ? 1.044 -8.377 -23.687 1.00 91.62 124 HIS A C 1
ATOM 973 O O . HIS A 1 124 ? 0.505 -7.362 -23.244 1.00 91.62 124 HIS A O 1
ATOM 979 N N . THR A 1 125 ? 1.786 -9.187 -22.932 1.00 90.06 125 THR A N 1
ATOM 980 C CA . THR A 1 125 ? 2.027 -8.971 -21.498 1.00 90.06 125 THR A CA 1
ATOM 981 C C . THR A 1 125 ? 3.373 -8.290 -21.267 1.00 90.06 125 THR A C 1
ATOM 983 O O . THR A 1 125 ? 4.388 -8.668 -21.850 1.00 90.06 125 THR A O 1
ATOM 986 N N . PHE A 1 126 ? 3.393 -7.316 -20.362 1.00 89.44 126 PHE A N 1
ATOM 987 C CA . PHE A 1 126 ? 4.576 -6.573 -19.948 1.00 89.44 126 PHE A CA 1
ATOM 988 C C . PHE A 1 126 ? 4.770 -6.737 -18.448 1.00 89.44 126 PHE A C 1
ATOM 990 O O . PHE A 1 126 ? 3.994 -6.211 -17.652 1.00 89.44 126 PHE A O 1
ATOM 997 N N . LEU A 1 127 ? 5.809 -7.468 -18.053 1.00 87.50 127 LEU A N 1
ATOM 998 C CA . LEU A 1 127 ? 6.165 -7.648 -16.652 1.00 87.50 127 LEU 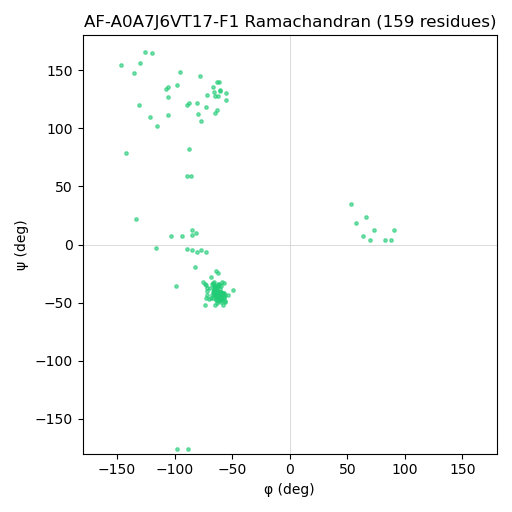A CA 1
ATOM 999 C C . LEU A 1 127 ? 7.234 -6.629 -16.246 1.00 87.50 127 LEU A C 1
ATOM 1001 O O . LEU A 1 127 ? 8.096 -6.236 -17.035 1.00 87.50 127 LEU A O 1
ATOM 1005 N N . THR A 1 128 ? 7.206 -6.214 -14.982 1.00 81.94 128 THR A N 1
ATOM 1006 C CA . THR A 1 128 ? 8.218 -5.307 -14.427 1.00 81.94 128 THR A CA 1
ATOM 1007 C C . THR A 1 128 ? 9.622 -5.892 -14.628 1.00 81.94 128 THR A C 1
ATOM 1009 O O . THR A 1 128 ? 9.894 -7.003 -14.177 1.00 81.94 128 THR A O 1
ATOM 1012 N N . ALA A 1 129 ? 10.512 -5.124 -15.267 1.00 78.44 129 ALA A N 1
ATOM 1013 C CA . ALA A 1 129 ? 11.895 -5.493 -15.608 1.00 78.44 129 ALA A CA 1
ATOM 1014 C C . ALA A 1 129 ? 12.067 -6.665 -16.600 1.00 78.44 129 ALA A C 1
ATOM 1016 O O . ALA A 1 129 ? 13.198 -7.086 -16.856 1.00 78.44 129 ALA A O 1
ATOM 1017 N N . ASP A 1 130 ? 10.981 -7.158 -17.192 1.00 82.12 130 ASP A N 1
ATOM 1018 C CA . ASP A 1 130 ? 11.034 -8.204 -18.203 1.00 82.12 130 ASP A CA 1
ATOM 1019 C C . ASP A 1 130 ? 11.451 -7.650 -19.574 1.00 82.12 130 ASP A C 1
ATOM 1021 O O . ASP A 1 130 ? 11.146 -6.519 -19.950 1.00 82.12 130 ASP A O 1
ATOM 1025 N N . LYS A 1 131 ? 12.196 -8.465 -20.320 1.00 81.56 131 LYS A N 1
ATOM 1026 C CA . LYS A 1 131 ? 12.696 -8.196 -21.671 1.00 81.56 131 LYS A CA 1
ATOM 1027 C C . LYS A 1 131 ? 12.466 -9.386 -22.607 1.00 81.56 131 LYS A C 1
ATOM 1029 O O . LYS A 1 131 ? 13.204 -9.529 -23.581 1.00 81.56 131 LYS A O 1
ATOM 1034 N N . THR A 1 132 ? 11.521 -10.270 -22.300 1.00 87.75 132 THR A N 1
ATOM 1035 C CA . THR A 1 132 ? 11.236 -11.485 -23.080 1.00 87.75 132 THR A CA 1
ATOM 1036 C C . THR A 1 132 ? 10.349 -11.243 -24.297 1.00 87.75 132 THR A C 1
ATOM 1038 O O . THR A 1 132 ? 10.386 -12.050 -25.218 1.00 87.75 132 THR A O 1
ATOM 1041 N N . HIS A 1 133 ? 9.613 -10.127 -24.347 1.00 88.81 133 HIS A N 1
ATOM 1042 C CA . HIS A 1 133 ? 8.710 -9.815 -25.457 1.00 88.81 133 HIS A CA 1
ATOM 1043 C C . HIS A 1 133 ? 9.437 -9.838 -26.814 1.00 88.81 133 HIS A C 1
ATOM 1045 O O . HIS A 1 133 ? 10.465 -9.179 -26.989 1.00 88.81 133 HIS A O 1
ATOM 1051 N N . GLU A 1 134 ? 8.880 -10.537 -27.804 1.00 91.00 134 GLU A N 1
ATOM 1052 C CA . GLU A 1 134 ? 9.528 -10.748 -29.109 1.00 91.00 134 GLU A CA 1
ATOM 1053 C C . GLU A 1 134 ? 9.842 -9.425 -29.821 1.00 91.00 134 GLU A C 1
ATOM 1055 O O . GLU A 1 134 ? 10.938 -9.201 -30.332 1.00 91.00 134 GLU A O 1
ATOM 1060 N N . GLN A 1 135 ? 8.903 -8.481 -29.754 1.00 90.75 135 GLN A N 1
ATOM 1061 C CA . GLN A 1 135 ? 9.047 -7.145 -30.338 1.00 90.75 135 GLN A CA 1
ATOM 1062 C C . GLN A 1 135 ? 9.781 -6.130 -29.442 1.00 90.75 135 GLN A C 1
ATOM 1064 O O . GLN A 1 135 ? 9.759 -4.934 -29.739 1.00 90.75 135 GLN A O 1
ATOM 1069 N N . ARG A 1 136 ? 10.452 -6.557 -28.358 1.00 91.44 136 ARG A N 1
ATOM 1070 C CA . ARG A 1 136 ? 11.092 -5.643 -27.386 1.00 91.44 136 ARG A CA 1
ATOM 1071 C C . ARG A 1 136 ? 11.960 -4.572 -28.044 1.00 91.44 136 ARG A C 1
ATOM 1073 O O . ARG A 1 136 ? 11.960 -3.432 -27.600 1.00 91.44 136 ARG A O 1
ATOM 1080 N N . GLN A 1 137 ? 12.690 -4.931 -29.102 1.00 93.50 137 GLN A N 1
ATOM 1081 C CA . GLN A 1 137 ? 13.637 -4.026 -29.747 1.00 93.50 137 GLN A CA 1
ATOM 1082 C C . GLN A 1 137 ? 12.916 -2.823 -30.361 1.00 93.50 137 GLN A C 1
ATOM 1084 O O . GLN A 1 137 ? 13.363 -1.692 -30.196 1.00 93.50 137 GLN A O 1
ATOM 1089 N N . VAL A 1 138 ? 11.785 -3.071 -31.028 1.00 94.44 138 VAL A N 1
ATOM 1090 C CA . VAL A 1 138 ? 10.957 -2.024 -31.638 1.00 94.44 138 VAL A CA 1
ATOM 1091 C C . VAL A 1 138 ? 10.302 -1.181 -30.550 1.00 94.44 138 VAL A C 1
ATOM 1093 O O . VAL A 1 138 ? 10.380 0.040 -30.601 1.00 94.44 138 VAL A O 1
ATOM 1096 N N . ILE A 1 139 ? 9.736 -1.827 -29.527 1.00 92.31 139 ILE A N 1
ATOM 1097 C CA . ILE A 1 139 ? 9.059 -1.148 -28.415 1.00 92.31 139 ILE A CA 1
ATOM 1098 C C . ILE A 1 139 ? 10.012 -0.179 -27.705 1.00 92.31 139 ILE A C 1
ATOM 1100 O O . ILE A 1 139 ? 9.698 1.004 -27.577 1.00 92.31 139 ILE A O 1
ATOM 1104 N N . TYR A 1 140 ? 11.196 -0.642 -27.293 1.00 92.12 140 TYR A N 1
ATOM 1105 C CA . TYR A 1 140 ? 12.177 0.213 -26.620 1.00 92.12 140 TYR A CA 1
ATOM 1106 C C . TYR A 1 140 ? 12.721 1.311 -27.538 1.00 92.12 140 TYR A C 1
ATOM 1108 O O . TYR A 1 140 ? 12.864 2.444 -27.093 1.00 92.12 140 TYR A O 1
ATOM 1116 N N . PHE A 1 141 ? 12.945 1.026 -28.826 1.00 95.75 141 PHE A N 1
ATOM 1117 C CA . PHE A 1 141 ? 13.355 2.056 -29.784 1.00 95.75 141 PHE A CA 1
ATOM 1118 C C . PHE A 1 141 ? 12.309 3.176 -29.912 1.00 95.75 141 PHE A C 1
ATOM 1120 O O . PHE A 1 141 ? 12.651 4.361 -29.898 1.00 95.75 141 PHE A O 1
ATOM 1127 N N . THR A 1 142 ? 11.025 2.820 -29.995 1.00 95.56 142 THR A N 1
ATOM 1128 C CA . THR A 1 142 ? 9.926 3.790 -30.032 1.00 95.56 142 THR A CA 1
ATOM 1129 C C . THR A 1 142 ? 9.831 4.580 -28.727 1.00 95.56 142 THR A C 1
ATOM 1131 O O . THR A 1 142 ? 9.710 5.806 -28.773 1.00 95.56 142 THR A O 1
ATOM 1134 N N . LEU A 1 143 ? 9.932 3.915 -27.570 1.00 93.31 143 LEU A N 1
ATOM 1135 C CA . LEU A 1 143 ? 9.914 4.568 -26.256 1.00 93.31 143 LEU A CA 1
ATOM 1136 C C . LEU A 1 143 ? 11.074 5.555 -26.083 1.00 93.31 143 LEU A C 1
ATOM 1138 O O . LEU A 1 143 ? 10.855 6.667 -25.603 1.00 93.31 143 LEU A O 1
ATOM 1142 N N . ASP A 1 144 ? 12.281 5.206 -26.530 1.00 94.62 144 ASP A N 1
ATOM 1143 C CA . ASP A 1 144 ? 13.442 6.100 -26.499 1.00 94.62 144 ASP A CA 1
ATOM 1144 C C . ASP A 1 144 ? 13.214 7.344 -27.367 1.00 94.62 144 ASP A C 1
ATOM 1146 O O . ASP A 1 144 ? 13.534 8.466 -26.965 1.00 94.62 144 ASP A O 1
ATOM 1150 N N . GLY A 1 145 ? 12.629 7.168 -28.556 1.00 96.50 145 GLY A N 1
ATOM 1151 C CA . GLY A 1 145 ? 12.263 8.273 -29.442 1.00 96.50 145 GLY A CA 1
ATOM 1152 C C . GLY A 1 145 ? 11.226 9.210 -28.818 1.00 96.50 145 GLY A C 1
ATOM 1153 O O . GLY A 1 145 ? 11.391 10.431 -28.857 1.00 96.50 145 GLY A O 1
ATOM 1154 N N . LEU A 1 146 ? 10.182 8.651 -28.200 1.00 96.06 146 LEU A N 1
ATOM 1155 C CA . LEU A 1 146 ? 9.160 9.421 -27.484 1.00 96.06 146 LEU A CA 1
ATOM 1156 C C . LEU A 1 146 ? 9.752 10.161 -26.282 1.00 96.06 146 LEU A C 1
AT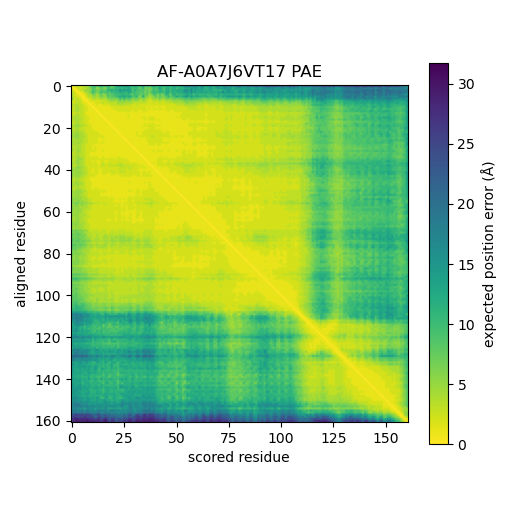OM 1158 O O . LEU A 1 146 ? 9.489 11.347 -26.108 1.00 96.06 146 LEU A O 1
ATOM 1162 N N . THR A 1 147 ? 10.607 9.498 -25.505 1.00 94.31 147 THR A N 1
ATOM 1163 C CA . THR A 1 147 ? 11.274 10.094 -24.341 1.00 94.31 147 THR A CA 1
ATOM 1164 C C . THR A 1 147 ? 12.133 11.286 -24.752 1.00 94.31 147 THR A C 1
ATOM 1166 O O . THR A 1 147 ? 12.033 12.348 -24.146 1.00 94.31 147 THR A O 1
ATOM 1169 N N . LYS A 1 148 ? 12.915 11.167 -25.834 1.00 95.31 148 LYS A N 1
ATOM 1170 C CA . LYS A 1 148 ? 13.699 12.292 -26.375 1.00 95.31 148 LYS A CA 1
ATOM 1171 C C . LYS A 1 148 ? 12.819 13.483 -26.752 1.00 95.31 148 LYS A C 1
ATOM 1173 O O . LYS A 1 148 ? 13.178 14.612 -26.435 1.00 95.31 148 LYS A O 1
ATOM 1178 N N . ARG A 1 149 ? 11.668 13.237 -27.386 1.00 95.62 149 ARG A N 1
ATOM 1179 C CA . ARG A 1 149 ? 10.706 14.295 -27.739 1.00 95.62 149 ARG A CA 1
ATOM 1180 C C .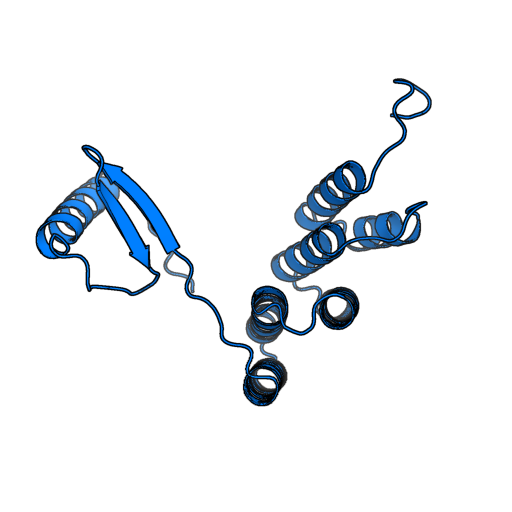 ARG A 1 149 ? 10.086 14.947 -26.504 1.00 95.62 149 ARG A C 1
ATOM 1182 O O . ARG A 1 149 ? 9.951 16.161 -26.464 1.00 95.62 149 ARG A O 1
ATOM 1189 N N . LEU A 1 150 ? 9.743 14.164 -25.484 1.00 94.81 150 LEU A N 1
ATOM 1190 C CA . LEU A 1 150 ? 9.233 14.707 -24.225 1.00 94.81 150 LEU A CA 1
ATOM 1191 C C . LEU A 1 150 ? 10.267 15.624 -23.563 1.00 94.81 150 LEU A C 1
ATOM 1193 O O . LEU A 1 150 ? 9.925 16.727 -23.146 1.00 94.81 150 LEU A O 1
ATOM 1197 N N . LEU A 1 151 ? 11.536 15.204 -23.522 1.00 94.00 151 LEU A N 1
ATOM 1198 C CA . LEU A 1 151 ? 12.625 16.014 -22.969 1.00 94.00 151 LEU A CA 1
ATOM 1199 C C . LEU A 1 151 ? 12.795 17.344 -23.724 1.00 94.00 151 LEU A C 1
ATOM 1201 O O . LEU A 1 151 ? 13.024 18.371 -23.090 1.00 94.00 151 LEU A O 1
ATOM 1205 N N . THR A 1 152 ? 12.644 17.360 -25.056 1.00 95.00 152 THR A N 1
ATOM 1206 C CA . THR A 1 152 ? 12.713 18.611 -25.839 1.00 95.00 152 THR A CA 1
ATOM 1207 C C . THR A 1 152 ? 11.546 19.562 -25.575 1.00 95.00 152 THR A C 1
ATOM 1209 O O . THR A 1 152 ? 11.730 20.769 -25.672 1.00 95.00 152 THR A O 1
ATOM 1212 N N . GLU A 1 153 ? 10.379 19.041 -25.189 1.00 95.12 153 GLU A N 1
ATOM 1213 C CA . GLU A 1 153 ? 9.198 19.833 -24.803 1.00 95.12 153 GLU A CA 1
ATOM 1214 C C . GLU A 1 153 ? 9.227 20.262 -23.319 1.00 95.12 153 GLU A C 1
ATOM 1216 O O . GLU A 1 153 ? 8.250 20.795 -22.796 1.00 95.12 153 GLU A O 1
ATOM 1221 N N . GLY A 1 154 ? 10.343 20.032 -22.615 1.00 92.75 154 GLY A N 1
ATOM 1222 C CA . GLY A 1 154 ? 10.537 20.471 -21.230 1.00 92.75 154 GLY A CA 1
ATOM 1223 C C . GLY A 1 154 ? 10.102 19.466 -20.160 1.00 92.75 154 GLY A C 1
ATOM 1224 O O . GLY A 1 154 ? 10.032 19.827 -18.985 1.00 92.75 154 GLY A O 1
ATOM 1225 N N . TYR A 1 155 ? 9.834 18.206 -20.520 1.00 91.50 155 TYR A N 1
ATOM 1226 C CA . TYR A 1 155 ? 9.634 17.150 -19.525 1.00 91.50 155 TYR A CA 1
ATOM 1227 C C . TYR A 1 155 ? 10.910 16.945 -18.693 1.00 91.50 155 TYR A C 1
ATOM 1229 O O . TYR A 1 155 ? 11.986 16.714 -19.242 1.00 91.50 155 TYR A O 1
ATOM 1237 N N . ALA A 1 156 ? 10.782 16.979 -17.366 1.00 90.25 156 ALA A N 1
ATOM 1238 C CA . ALA A 1 156 ? 11.863 16.693 -16.427 1.00 90.25 156 ALA A CA 1
ATOM 1239 C C . ALA A 1 156 ? 11.516 15.426 -15.621 1.00 90.25 156 ALA A C 1
ATOM 1241 O O . ALA A 1 156 ? 10.684 15.496 -14.712 1.00 90.25 156 ALA A O 1
ATOM 1242 N N . PRO A 1 157 ? 12.098 14.256 -15.947 1.00 83.75 157 PRO A N 1
ATOM 1243 C CA . PRO A 1 157 ? 11.810 13.026 -15.218 1.00 83.75 157 PRO A CA 1
ATOM 1244 C C . PRO A 1 157 ? 12.318 13.113 -13.774 1.00 83.75 157 PRO A C 1
ATOM 1246 O O . PRO A 1 157 ? 13.478 13.446 -13.532 1.00 83.75 157 PRO A O 1
ATOM 1249 N N . SER A 1 158 ? 11.463 12.758 -12.812 1.00 81.50 158 SER A N 1
ATOM 1250 C CA . SER A 1 158 ? 11.891 12.513 -11.434 1.00 81.50 158 SER A CA 1
ATOM 1251 C C . SER A 1 158 ? 12.496 11.114 -11.351 1.00 81.50 158 SER A C 1
ATOM 1253 O O . SER A 1 158 ? 11.792 10.122 -11.526 1.00 81.50 158 SER A O 1
ATOM 1255 N N . LEU A 1 159 ? 13.807 11.039 -11.116 1.00 73.88 159 LEU A N 1
ATOM 1256 C CA . LEU A 1 159 ? 14.550 9.780 -10.976 1.00 73.88 159 LEU A CA 1
ATOM 1257 C C . LEU A 1 159 ? 14.679 9.323 -9.513 1.00 73.88 159 LEU A C 1
ATOM 1259 O O . LEU A 1 159 ? 15.417 8.379 -9.235 1.00 73.88 159 LEU A O 1
ATOM 1263 N N . ALA A 1 160 ? 14.000 9.989 -8.573 1.00 48.50 160 ALA A N 1
ATOM 1264 C CA . ALA A 1 160 ? 14.012 9.578 -7.175 1.00 48.50 160 ALA A CA 1
ATOM 1265 C C . ALA A 1 160 ? 13.337 8.203 -7.043 1.00 48.50 160 ALA A C 1
ATOM 1267 O O . ALA A 1 160 ? 12.144 8.065 -7.316 1.00 48.50 160 ALA A O 1
ATOM 1268 N N . SER A 1 161 ? 14.140 7.202 -6.674 1.00 43.72 161 SER A N 1
ATOM 1269 C CA . SER A 1 161 ? 13.731 5.832 -6.339 1.00 43.72 161 SER A CA 1
ATOM 1270 C C . SER A 1 161 ? 14.102 5.543 -4.895 1.00 43.72 161 SER A C 1
ATOM 1272 O O . SER A 1 161 ? 15.193 6.011 -4.493 1.00 43.72 161 SER A O 1
#

Mean predicted aligned error: 6.67 Å

Solvent-accessible surface area (backbone atoms only — not comparable to full-atom values): 9258 Å² total; per-residue (Å²): 88,51,91,81,68,69,42,76,83,52,70,69,57,48,23,52,52,24,29,54,29,9,68,72,63,40,48,69,59,24,53,49,51,62,77,65,47,96,59,86,81,56,62,65,37,34,50,25,43,31,53,16,21,49,78,67,68,37,58,74,61,25,55,55,29,46,51,55,41,42,73,73,46,70,73,47,36,66,60,54,52,51,54,26,47,44,25,45,78,68,72,35,54,69,59,20,49,49,45,53,49,53,32,55,76,73,68,40,60,78,74,72,60,67,52,70,49,76,56,98,90,42,79,49,71,47,47,67,94,62,79,79,53,89,60,43,69,60,54,52,52,51,50,52,53,50,48,54,52,40,46,75,74,66,55,78,84,82,80,86,125

Organism: Thalictrum thalictroides (NCBI:txid46969)

Secondary structure (DSSP, 8-state):
-HHHH-PPP-HHHHHHHHHHHHHTT-HHHHHHHHHT-SS---HHHHHHHHHHHHHTT-HHHHHHHHHHHHHH-TT-HHHHHHHHHHHHHTT-HHHHHHHHHHHHHTT---PPPEEEEEETTEEEEEETT----TTHHHHHHHHHHHHHHHHHTT-------

Nearest PDB structures (foldseek):
  1wm5-assembly1_A  TM=6.460E-01  e=7.430E-02  Homo sapiens
  1fch-assembly1_A  TM=7.244E-01  e=3.636E-01  Homo sapiens
  2j9q-assembly1_B  TM=6.431E-01  e=2.942E-01  Homo sapiens
  1fch-assembly2_B  TM=6.564E-01  e=3.271E-01  Homo sapiens
  9hmf-assembly1_L  TM=7.443E-01  e=1.105E+00  Campylobacter jejuni